Protein AF-A0A0J8YUN5-F1 (afdb_monomer)

Mean predicted aligned error: 9.25 Å

Solvent-accessible surface area (backbone atoms only — not comparable to full-atom values): 6156 Å² total; per-residue (Å²): 110,68,69,58,52,53,50,52,50,51,54,61,55,50,46,56,57,53,52,54,53,60,55,47,52,79,76,41,57,90,90,42,34,70,59,51,52,52,52,51,51,48,45,47,57,62,49,46,49,48,53,48,54,52,49,49,48,46,26,57,75,48,51,71,61,92,84,37,63,24,70,64,28,45,52,52,51,50,53,50,49,51,53,50,49,53,52,53,51,56,60,56,47,54,63,51,62,65,47,50,65,61,53,52,55,58,63,74,76,107

Secondary structure (DSSP, 8-state):
-HHHHHHHHHHHHHHHHHHHHHHHHTTS-TTTHHHHHHHHHHHIIIIIHHHHHHHHHHHHTT--STT--THHHHHHHHHHHHHHHHHHHHHHHHHHHHHHHHHHHHHHT-

Sequence (110 aa):
MYLASLFFLGFMVFGPQLLIGVAAVGFVSKKAISAADGIKETFVYLVGDSFVKLGLGMMADGHSIFGMTGWAGTFAALDAAAIGCIAIMAVVAVPEEKKIPSIVKRAISR

Structure (mmCIF, N/CA/C/O backbone):
data_AF-A0A0J8YUN5-F1
#
_entry.id   AF-A0A0J8YUN5-F1
#
loop_
_atom_site.group_PDB
_atom_site.id
_atom_site.type_symbol
_atom_site.label_atom_id
_atom_site.label_alt_id
_atom_site.label_comp_id
_atom_site.label_asym_id
_atom_site.label_entity_id
_atom_site.label_seq_id
_atom_site.pdbx_PDB_ins_code
_atom_site.Cartn_x
_atom_site.Cartn_y
_atom_site.Cartn_z
_atom_site.occupancy
_atom_site.B_iso_or_equiv
_atom_site.auth_seq_id
_atom_site.auth_comp_id
_atom_site.auth_asym_id
_atom_site.auth_atom_id
_atom_site.pdbx_PDB_model_num
ATOM 1 N N . MET A 1 1 ? 5.507 18.479 -20.012 1.00 69.44 1 MET A N 1
ATOM 2 C CA . MET A 1 1 ? 4.798 17.180 -19.934 1.00 69.44 1 MET A CA 1
ATOM 3 C C . MET A 1 1 ? 5.269 16.325 -18.761 1.00 69.44 1 MET A C 1
ATOM 5 O O . MET A 1 1 ? 4.434 16.035 -17.920 1.00 69.44 1 MET A O 1
ATOM 9 N N . TYR A 1 2 ? 6.561 15.999 -18.617 1.00 76.81 2 TYR A N 1
ATOM 10 C CA . TYR A 1 2 ? 7.039 15.134 -17.518 1.00 76.81 2 TYR A CA 1
ATOM 11 C C . TYR A 1 2 ? 6.722 15.656 -16.100 1.00 76.81 2 TYR A C 1
ATOM 13 O O . TYR A 1 2 ? 6.327 14.877 -15.243 1.00 76.81 2 TYR A O 1
ATOM 21 N N . LEU A 1 3 ? 6.809 16.973 -15.864 1.00 83.56 3 LEU A N 1
ATOM 22 C CA . LEU A 1 3 ? 6.449 17.598 -14.580 1.00 83.56 3 LEU A CA 1
ATOM 23 C C . LEU A 1 3 ? 4.989 17.345 -14.185 1.00 83.56 3 LEU A C 1
ATOM 25 O O . LEU A 1 3 ? 4.709 17.072 -13.024 1.00 83.56 3 LEU A O 1
ATOM 29 N N . ALA A 1 4 ? 4.071 17.398 -15.154 1.00 87.69 4 ALA A N 1
ATOM 30 C CA . ALA A 1 4 ? 2.662 17.115 -14.907 1.00 87.69 4 ALA A CA 1
ATOM 31 C C . ALA A 1 4 ? 2.462 15.630 -14.572 1.00 87.69 4 ALA A C 1
ATOM 33 O O . ALA A 1 4 ? 1.788 15.316 -13.599 1.00 87.69 4 ALA A O 1
ATOM 34 N N . SER A 1 5 ? 3.101 14.716 -15.312 1.00 85.19 5 SER A N 1
ATOM 35 C CA . SER A 1 5 ? 3.043 13.280 -15.009 1.00 85.19 5 SER A CA 1
ATOM 36 C C . SER A 1 5 ? 3.610 12.951 -13.628 1.00 85.19 5 SER A C 1
ATOM 38 O O . SER A 1 5 ? 2.979 12.203 -12.893 1.00 85.19 5 SER A O 1
ATOM 40 N N . LEU A 1 6 ? 4.746 13.539 -13.236 1.00 85.19 6 LEU A N 1
ATOM 41 C CA . LEU A 1 6 ? 5.324 13.349 -11.899 1.00 85.19 6 LEU A CA 1
ATOM 42 C C . LEU A 1 6 ? 4.421 13.913 -10.797 1.00 85.19 6 LEU A C 1
ATOM 44 O O . LEU A 1 6 ? 4.274 13.291 -9.748 1.00 85.19 6 LEU A O 1
ATOM 48 N N . PHE A 1 7 ? 3.780 15.057 -11.051 1.00 88.56 7 PHE A N 1
ATOM 49 C CA . PHE A 1 7 ? 2.811 15.646 -10.132 1.00 88.56 7 PHE A CA 1
ATOM 50 C C . PHE A 1 7 ? 1.605 14.724 -9.913 1.00 88.56 7 PHE A C 1
ATOM 52 O O . PHE A 1 7 ? 1.270 14.411 -8.771 1.00 88.56 7 PHE A O 1
ATOM 59 N N . PHE A 1 8 ? 0.984 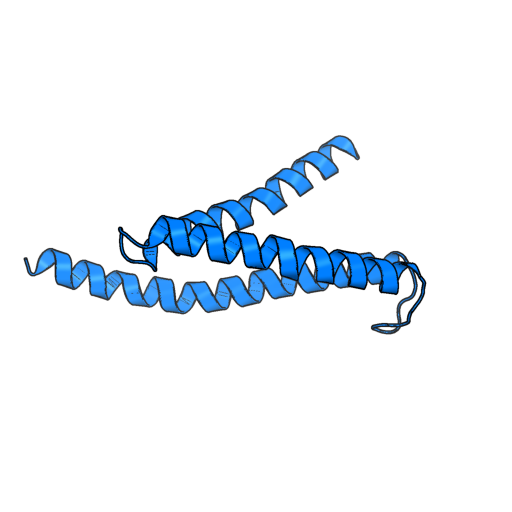14.240 -10.994 1.00 87.94 8 PHE A N 1
ATOM 60 C CA . PHE A 1 8 ? -0.157 13.327 -10.903 1.00 87.94 8 PHE A CA 1
ATOM 61 C C . PHE A 1 8 ? 0.225 11.979 -10.295 1.00 87.94 8 PHE A C 1
ATOM 63 O O . PHE A 1 8 ? -0.545 11.445 -9.504 1.00 87.94 8 PHE A O 1
ATOM 70 N N . LEU A 1 9 ? 1.410 11.451 -10.610 1.00 85.62 9 LEU A N 1
ATOM 71 C CA . LEU A 1 9 ? 1.890 10.198 -10.032 1.00 85.62 9 LEU A CA 1
ATOM 72 C C . LEU A 1 9 ? 2.086 10.333 -8.517 1.00 85.62 9 LEU A C 1
ATOM 74 O O . LEU A 1 9 ? 1.598 9.497 -7.766 1.00 85.62 9 LEU A O 1
ATOM 78 N N . GLY A 1 10 ? 2.717 11.419 -8.058 1.00 84.38 10 GLY A N 1
ATOM 79 C CA . GLY A 1 10 ? 2.850 11.708 -6.631 1.00 84.38 10 GLY A CA 1
ATOM 80 C C . GLY A 1 10 ? 1.486 11.829 -5.955 1.00 84.38 10 GLY A C 1
ATOM 81 O O . GLY A 1 10 ? 1.207 11.122 -4.990 1.00 84.38 10 GLY A O 1
ATOM 82 N N . PHE A 1 11 ? 0.598 12.659 -6.504 1.00 85.94 11 PHE A N 1
ATOM 83 C CA . PHE A 1 11 ? -0.748 12.844 -5.963 1.00 85.94 11 PHE A CA 1
ATOM 84 C C . PHE A 1 11 ? -1.536 11.525 -5.874 1.00 85.94 11 PHE A C 1
ATOM 86 O O . PHE A 1 11 ? -2.156 11.235 -4.850 1.00 85.94 11 PHE A O 1
ATOM 93 N N . MET A 1 12 ? -1.475 10.701 -6.922 1.00 84.81 12 MET A N 1
ATOM 94 C CA . MET A 1 12 ? -2.223 9.449 -7.013 1.00 84.81 12 MET A CA 1
ATOM 95 C C . MET A 1 12 ? -1.627 8.319 -6.170 1.00 84.81 12 MET A C 1
ATOM 97 O O . MET A 1 12 ? -2.362 7.410 -5.813 1.00 84.81 12 MET A O 1
ATOM 101 N N . VAL A 1 13 ? -0.342 8.368 -5.814 1.00 84.12 13 VAL A N 1
ATOM 102 C CA . VAL A 1 13 ? 0.269 7.412 -4.873 1.00 84.12 13 VAL A CA 1
ATOM 103 C C . VAL A 1 13 ? -0.004 7.821 -3.422 1.00 84.12 13 VAL A C 1
ATOM 105 O O . VAL A 1 13 ? -0.358 6.975 -2.600 1.00 84.12 13 VAL A O 1
ATOM 108 N N . PHE A 1 14 ? 0.067 9.118 -3.107 1.00 82.94 14 PHE A N 1
ATOM 109 C CA . PHE A 1 14 ? -0.231 9.613 -1.759 1.00 82.94 14 PHE A CA 1
ATOM 110 C C . PHE A 1 14 ? -1.710 9.466 -1.382 1.00 82.94 14 PHE A C 1
ATOM 112 O O . PHE A 1 14 ? -2.017 9.218 -0.217 1.00 82.94 14 PHE A O 1
ATOM 119 N N . GLY A 1 15 ? -2.630 9.579 -2.346 1.00 84.62 15 GLY A N 1
ATOM 120 C CA . GLY A 1 15 ? -4.070 9.436 -2.107 1.00 84.62 15 GLY A CA 1
ATOM 121 C C . GLY A 1 15 ? -4.444 8.111 -1.422 1.00 84.62 15 GLY A C 1
ATOM 122 O O . GLY A 1 15 ? -4.939 8.140 -0.295 1.00 84.62 15 GLY A O 1
ATOM 123 N N . PRO A 1 16 ? -4.187 6.945 -2.043 1.00 83.00 16 PRO A N 1
ATOM 124 C CA . PRO A 1 16 ? -4.452 5.637 -1.454 1.00 83.00 16 PRO A CA 1
ATOM 125 C C . PRO A 1 16 ? -3.758 5.431 -0.108 1.00 83.00 16 PRO A C 1
ATOM 127 O O . PRO A 1 16 ? -4.389 4.922 0.813 1.00 83.00 16 PRO A O 1
ATOM 130 N N . GLN A 1 17 ? -2.502 5.868 0.044 1.00 82.94 17 GLN A N 1
ATOM 131 C CA . GLN A 1 17 ? -1.773 5.721 1.307 1.00 82.94 17 GLN A CA 1
ATOM 132 C C . GLN A 1 17 ? -2.481 6.455 2.459 1.00 82.94 17 GLN A C 1
ATOM 134 O O . GLN A 1 17 ? -2.724 5.869 3.514 1.00 82.94 17 GLN A O 1
ATOM 139 N N . LEU A 1 18 ? -2.913 7.701 2.234 1.00 84.31 18 LEU A N 1
ATOM 140 C CA . LEU A 1 18 ? -3.673 8.470 3.224 1.00 84.31 18 LEU A CA 1
ATOM 141 C C . LEU A 1 18 ? -5.055 7.862 3.499 1.00 84.31 18 LEU A C 1
ATOM 143 O O . LEU A 1 18 ? -5.468 7.761 4.655 1.00 84.31 18 LEU A O 1
ATOM 147 N N . LEU A 1 19 ? -5.764 7.433 2.451 1.00 84.75 19 LEU A N 1
ATOM 148 C CA . LEU A 1 19 ? -7.096 6.836 2.580 1.00 84.75 19 LEU A CA 1
ATOM 149 C C . LEU A 1 19 ? -7.061 5.526 3.380 1.00 84.75 19 LEU A C 1
ATOM 151 O O . LEU A 1 19 ? -7.940 5.299 4.208 1.00 84.75 19 LEU A O 1
ATOM 155 N N . ILE A 1 20 ? -6.022 4.704 3.209 1.00 83.00 20 ILE A N 1
ATOM 156 C CA . ILE A 1 20 ? -5.814 3.474 3.988 1.00 83.00 20 ILE A CA 1
ATOM 157 C C . ILE A 1 20 ? -5.517 3.791 5.464 1.00 83.00 20 ILE A C 1
ATOM 159 O O . ILE A 1 20 ? -5.962 3.066 6.359 1.00 83.00 20 ILE A O 1
ATOM 163 N N . GLY A 1 21 ? -4.778 4.869 5.745 1.00 77.50 21 GLY A N 1
ATOM 164 C CA . GLY A 1 21 ? -4.584 5.412 7.096 1.00 77.50 21 GLY A CA 1
ATOM 165 C C . GLY A 1 21 ? -5.914 5.732 7.775 1.00 77.50 21 GLY A C 1
ATOM 166 O O . GLY A 1 21 ? -6.259 5.144 8.800 1.00 77.50 21 GLY A O 1
ATOM 167 N N . VAL A 1 22 ? -6.712 6.592 7.137 1.00 82.38 22 VAL A N 1
ATOM 168 C CA . VAL A 1 22 ? -8.012 7.042 7.660 1.00 82.38 22 VAL A CA 1
ATOM 169 C C . VAL A 1 22 ? -9.008 5.887 7.805 1.00 82.38 22 VAL A C 1
ATOM 171 O O . VAL A 1 22 ? -9.683 5.799 8.831 1.00 82.38 22 VAL A O 1
ATOM 174 N N . ALA A 1 23 ? -9.072 4.967 6.838 1.00 80.31 23 ALA A N 1
ATOM 175 C CA . ALA A 1 23 ? -9.945 3.795 6.917 1.00 80.31 23 ALA A CA 1
ATOM 176 C C . ALA A 1 23 ? -9.569 2.882 8.098 1.00 80.31 23 ALA A C 1
ATOM 178 O O . ALA A 1 23 ? -10.440 2.427 8.842 1.00 80.31 23 ALA A O 1
ATOM 179 N N . ALA A 1 24 ? -8.270 2.670 8.348 1.00 76.00 24 ALA A N 1
ATOM 180 C CA . ALA A 1 24 ? -7.800 1.829 9.450 1.00 76.00 24 ALA A CA 1
ATOM 181 C C . ALA A 1 24 ? -8.198 2.354 10.837 1.00 76.00 24 ALA A C 1
A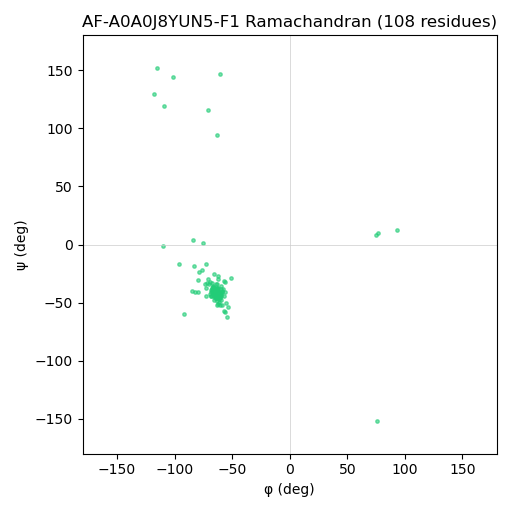TOM 183 O O . ALA A 1 24 ? -8.439 1.549 11.738 1.00 76.00 24 ALA A O 1
ATOM 184 N N . VAL A 1 25 ? -8.344 3.673 11.012 1.00 75.94 25 VAL A N 1
ATOM 185 C CA . VAL A 1 25 ? -8.829 4.279 12.266 1.00 75.94 25 VAL A CA 1
ATOM 186 C C . VAL A 1 25 ? -10.202 3.723 12.668 1.00 75.94 25 VAL A C 1
ATOM 188 O O . VAL A 1 25 ? -10.478 3.563 13.857 1.00 75.94 25 VAL A O 1
ATOM 191 N N . GLY A 1 26 ? -11.045 3.362 11.694 1.00 73.38 26 GLY A N 1
ATOM 192 C CA . GLY A 1 26 ? -12.348 2.734 11.926 1.00 73.38 26 GLY A CA 1
ATOM 193 C C . GLY A 1 26 ? -12.285 1.272 12.395 1.00 73.38 26 GLY A C 1
ATOM 194 O O . GLY A 1 26 ? -13.269 0.756 12.932 1.00 73.38 26 GLY A O 1
ATOM 195 N N . PHE A 1 27 ? -11.142 0.595 12.237 1.00 68.12 27 PHE A N 1
ATOM 196 C CA . PHE A 1 27 ? -10.971 -0.826 12.564 1.00 68.12 27 PHE A CA 1
ATOM 197 C C . PHE A 1 27 ? -10.374 -1.088 13.954 1.00 68.12 27 PHE A C 1
ATOM 199 O O . PHE A 1 27 ? -10.510 -2.202 14.466 1.00 68.12 27 PHE A O 1
ATOM 206 N N . VAL A 1 28 ? -9.756 -0.088 14.588 1.00 75.12 28 VAL A N 1
ATOM 207 C CA . VAL A 1 28 ? -9.035 -0.233 15.865 1.00 75.12 28 VAL A CA 1
ATOM 208 C C . VAL A 1 28 ? -9.677 0.553 17.009 1.00 75.12 28 VAL A C 1
ATOM 210 O O . VAL A 1 28 ? -10.325 1.577 16.822 1.00 75.12 28 VAL A O 1
ATOM 213 N N . SER A 1 29 ? -9.494 0.069 18.242 1.00 73.62 29 SER A N 1
ATOM 214 C CA . SER A 1 29 ? -9.948 0.770 19.452 1.00 73.62 29 SER A CA 1
ATOM 215 C C . SER A 1 29 ? -9.275 2.138 19.583 1.00 73.62 29 SER A C 1
ATOM 217 O O . SER A 1 29 ? -8.092 2.261 19.275 1.00 73.62 29 SER A O 1
ATOM 219 N N . LYS A 1 30 ? -9.975 3.144 20.137 1.00 75.38 30 LYS A N 1
ATOM 220 C CA . LYS A 1 30 ? -9.474 4.530 20.267 1.00 75.38 30 LYS A CA 1
ATOM 221 C C . LYS A 1 30 ? -8.087 4.652 20.913 1.00 75.38 30 LYS A C 1
ATOM 223 O O . LYS A 1 30 ? -7.354 5.583 20.612 1.00 75.38 30 LYS A O 1
ATOM 228 N N . LYS A 1 31 ? -7.727 3.712 21.794 1.00 74.62 31 LYS A N 1
ATOM 229 C CA . LYS A 1 31 ? -6.420 3.672 22.473 1.00 74.62 31 LYS A CA 1
ATOM 230 C C . LYS A 1 31 ? -5.299 3.029 21.644 1.00 74.62 31 LYS A C 1
ATOM 232 O O . LYS A 1 31 ? -4.137 3.226 21.964 1.00 74.62 31 LYS A O 1
ATOM 237 N N . ALA A 1 32 ? -5.640 2.256 20.615 1.00 80.31 32 ALA A N 1
ATOM 238 C CA . ALA A 1 32 ? -4.710 1.480 19.795 1.00 80.31 32 ALA A CA 1
ATOM 239 C C . ALA A 1 32 ? -4.553 2.029 18.366 1.00 80.31 32 ALA A C 1
ATOM 241 O O . ALA A 1 32 ? -3.767 1.477 17.603 1.00 80.31 32 ALA A O 1
ATOM 242 N N . ILE A 1 33 ? -5.271 3.104 18.007 1.00 79.25 33 ILE A N 1
ATOM 243 C CA . ILE A 1 33 ? -5.203 3.726 16.674 1.00 79.25 33 ILE A CA 1
ATOM 244 C C . ILE A 1 33 ? -3.759 4.105 16.324 1.00 79.25 33 ILE A C 1
ATOM 246 O O . ILE A 1 33 ? -3.266 3.701 15.278 1.00 79.25 33 ILE A O 1
ATOM 250 N N . SER A 1 34 ? -3.058 4.815 17.214 1.00 78.88 34 SER A N 1
ATOM 251 C CA . SER A 1 34 ? -1.688 5.279 16.954 1.00 78.88 34 SER A CA 1
ATOM 252 C C . SER A 1 34 ? -0.682 4.133 16.829 1.00 78.88 34 SER A C 1
ATOM 254 O O . SER A 1 34 ? 0.216 4.188 15.994 1.00 78.88 34 SER A O 1
ATOM 256 N N . ALA A 1 35 ? -0.844 3.074 17.627 1.00 84.56 35 ALA A N 1
ATOM 257 C CA . ALA A 1 35 ? 0.008 1.893 17.552 1.00 84.56 35 ALA A CA 1
ATOM 258 C C . ALA A 1 35 ? -0.232 1.107 16.255 1.00 84.56 35 ALA A C 1
ATOM 260 O O . ALA A 1 35 ? 0.720 0.675 15.612 1.00 84.56 35 ALA A O 1
ATOM 261 N N . ALA A 1 36 ? -1.492 0.943 15.847 1.00 82.00 36 ALA A N 1
ATOM 262 C CA . ALA A 1 36 ? -1.839 0.222 14.629 1.00 82.00 36 ALA A CA 1
ATOM 263 C C . ALA A 1 36 ? -1.396 0.960 13.361 1.00 82.00 36 ALA A C 1
ATOM 265 O O . ALA A 1 36 ? -0.892 0.317 12.441 1.00 82.00 36 ALA A O 1
AT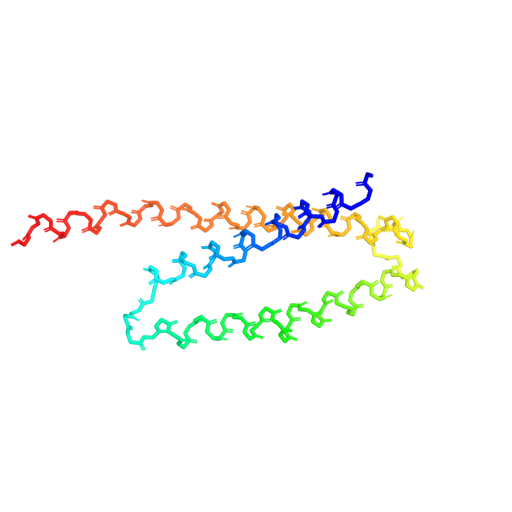OM 266 N N . ASP A 1 37 ? -1.528 2.287 13.324 1.00 81.94 37 ASP A N 1
ATOM 267 C CA . ASP A 1 37 ? -1.057 3.076 12.184 1.00 81.94 37 ASP A CA 1
ATOM 268 C C . ASP A 1 37 ? 0.477 3.063 12.103 1.00 81.94 37 ASP A C 1
ATOM 270 O O . ASP A 1 37 ? 1.037 2.813 11.039 1.00 81.94 37 ASP A O 1
ATOM 274 N N . GLY A 1 38 ? 1.166 3.172 13.246 1.00 82.38 38 GLY A N 1
ATOM 275 C CA . GLY A 1 38 ? 2.624 3.038 13.306 1.00 82.38 38 GLY A CA 1
ATOM 276 C C . GLY A 1 38 ? 3.128 1.668 12.836 1.00 82.38 38 GLY A C 1
ATOM 277 O O . GLY A 1 38 ? 4.089 1.597 12.072 1.00 82.38 38 GLY A O 1
ATOM 278 N N . ILE A 1 39 ? 2.474 0.572 13.240 1.00 87.25 39 ILE A N 1
ATOM 279 C CA . ILE A 1 39 ? 2.852 -0.789 12.820 1.00 87.25 39 ILE A CA 1
ATOM 280 C C . ILE A 1 39 ? 2.611 -0.990 11.320 1.00 87.25 39 ILE A C 1
ATOM 282 O O . ILE A 1 39 ? 3.469 -1.558 10.642 1.00 87.25 39 ILE A O 1
ATOM 286 N N . LYS A 1 40 ? 1.477 -0.512 10.791 1.00 83.31 40 LYS A N 1
ATOM 287 C CA . LYS A 1 40 ? 1.160 -0.607 9.361 1.00 83.31 40 LYS A CA 1
ATOM 288 C C . LYS A 1 40 ? 2.204 0.124 8.517 1.00 83.31 40 LYS A C 1
ATOM 290 O O . LYS A 1 40 ? 2.779 -0.485 7.618 1.00 83.31 40 LYS A O 1
ATOM 295 N N . GLU A 1 41 ? 2.487 1.386 8.837 1.00 80.56 41 GLU A N 1
ATOM 296 C CA . GLU A 1 41 ? 3.479 2.181 8.104 1.00 80.56 41 GLU A CA 1
ATOM 297 C C . GLU A 1 41 ? 4.884 1.580 8.239 1.00 80.56 41 GLU A C 1
ATOM 299 O O . GLU A 1 41 ? 5.624 1.516 7.262 1.00 80.56 41 GLU A O 1
ATOM 304 N N . THR A 1 42 ? 5.236 1.039 9.411 1.00 86.31 42 THR A N 1
ATOM 305 C CA . THR A 1 42 ? 6.520 0.347 9.611 1.00 86.31 42 THR A CA 1
ATOM 306 C C . THR A 1 42 ? 6.636 -0.893 8.727 1.00 86.31 42 THR A C 1
ATOM 308 O O . THR A 1 42 ? 7.696 -1.143 8.162 1.00 86.31 42 THR A O 1
ATOM 311 N N . PHE A 1 43 ? 5.562 -1.668 8.562 1.00 84.06 43 PHE A N 1
ATOM 312 C CA . PHE A 1 43 ? 5.574 -2.830 7.676 1.00 84.06 43 PHE A CA 1
ATOM 313 C C . PHE A 1 43 ? 5.675 -2.410 6.205 1.00 84.06 43 PHE A C 1
ATOM 315 O O . PHE A 1 43 ? 6.495 -2.945 5.464 1.00 84.06 43 PHE A O 1
ATOM 322 N N . VAL A 1 44 ? 4.914 -1.400 5.781 1.00 85.69 44 VAL A N 1
ATOM 323 C CA . VAL A 1 44 ? 5.001 -0.857 4.415 1.00 85.69 44 VAL A CA 1
ATOM 324 C C . VAL A 1 44 ? 6.407 -0.329 4.119 1.00 85.69 44 VAL A C 1
ATOM 326 O O . VAL A 1 44 ? 6.968 -0.636 3.069 1.00 85.69 44 VAL A O 1
ATOM 329 N N . TYR A 1 45 ? 7.007 0.401 5.056 1.00 82.62 45 TYR A N 1
ATOM 330 C CA . TYR A 1 45 ? 8.302 1.041 4.860 1.00 82.62 45 TYR A CA 1
ATOM 331 C C . TYR A 1 45 ? 9.493 0.090 5.024 1.00 82.62 45 TYR A C 1
ATOM 333 O O . TYR A 1 45 ? 10.444 0.162 4.261 1.00 82.62 45 TYR A O 1
ATOM 341 N N . LEU A 1 46 ? 9.488 -0.823 5.998 1.00 86.56 46 LEU A N 1
ATOM 342 C CA . LEU A 1 46 ? 10.631 -1.724 6.199 1.00 86.56 46 LEU A CA 1
ATOM 343 C C . LEU A 1 46 ? 10.565 -2.953 5.303 1.00 86.56 46 LEU A C 1
ATOM 345 O O . LEU A 1 46 ? 11.591 -3.398 4.794 1.00 86.56 46 LEU A O 1
ATOM 349 N N . VAL A 1 47 ? 9.376 -3.520 5.128 1.00 87.12 47 VAL A N 1
ATOM 350 C CA . VAL A 1 47 ? 9.185 -4.755 4.370 1.00 87.12 47 VAL A CA 1
ATOM 351 C C . VAL A 1 47 ? 8.884 -4.378 2.925 1.00 87.12 47 VAL A C 1
ATOM 353 O O . VAL A 1 47 ? 9.671 -4.693 2.037 1.00 87.12 47 VAL A O 1
ATOM 356 N N . GLY A 1 48 ? 7.808 -3.628 2.688 1.00 83.50 48 GLY A N 1
ATOM 357 C CA . GLY A 1 48 ? 7.357 -3.265 1.341 1.00 83.50 48 GLY A CA 1
ATOM 358 C C . GLY A 1 48 ? 8.411 -2.531 0.506 1.00 83.50 48 GLY A C 1
ATOM 359 O O . GLY A 1 48 ? 8.781 -3.018 -0.560 1.00 83.50 48 GLY A O 1
ATOM 360 N N . ASP A 1 49 ? 8.931 -1.402 0.989 1.00 85.50 49 ASP A N 1
ATOM 361 C CA . ASP A 1 49 ? 9.918 -0.600 0.246 1.00 85.50 49 ASP A CA 1
ATOM 362 C C . ASP A 1 49 ? 11.226 -1.371 0.001 1.00 85.50 49 ASP A C 1
ATOM 364 O O . ASP A 1 49 ? 11.777 -1.326 -1.099 1.00 85.50 49 ASP A O 1
ATOM 368 N N . SER A 1 50 ? 11.683 -2.171 0.968 1.00 86.19 50 SER A N 1
ATOM 369 C CA . SER A 1 50 ? 12.864 -3.026 0.791 1.00 86.19 50 SER A CA 1
ATOM 370 C C . SER A 1 50 ? 12.646 -4.102 -0.277 1.00 86.19 50 SER A C 1
AT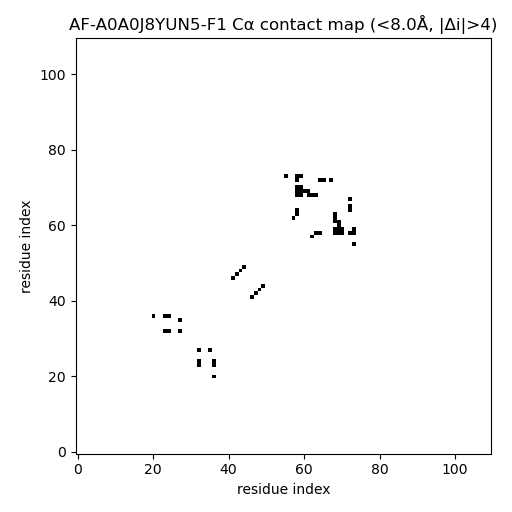OM 372 O O . SER A 1 50 ? 13.498 -4.278 -1.148 1.00 86.19 50 SER A O 1
ATOM 374 N N . PHE A 1 51 ? 11.506 -4.805 -0.258 1.00 82.62 51 PHE A N 1
ATOM 375 C CA . PHE A 1 51 ? 11.190 -5.824 -1.267 1.00 82.62 51 PHE A CA 1
ATOM 376 C C . PHE A 1 51 ? 10.983 -5.214 -2.653 1.00 82.62 51 PHE A C 1
ATOM 378 O O . PHE A 1 51 ? 11.410 -5.807 -3.640 1.00 82.62 51 PHE A O 1
ATOM 385 N N . VAL A 1 52 ? 10.397 -4.018 -2.735 1.00 84.00 52 VAL A N 1
ATOM 386 C CA . VAL A 1 52 ? 10.252 -3.278 -3.993 1.00 84.00 52 VAL A CA 1
ATOM 387 C C . VAL A 1 52 ? 11.616 -2.855 -4.527 1.00 84.00 52 VAL A C 1
ATOM 389 O O . VAL A 1 52 ? 11.911 -3.119 -5.684 1.00 84.00 52 VAL A O 1
ATOM 392 N N . LYS A 1 53 ? 12.492 -2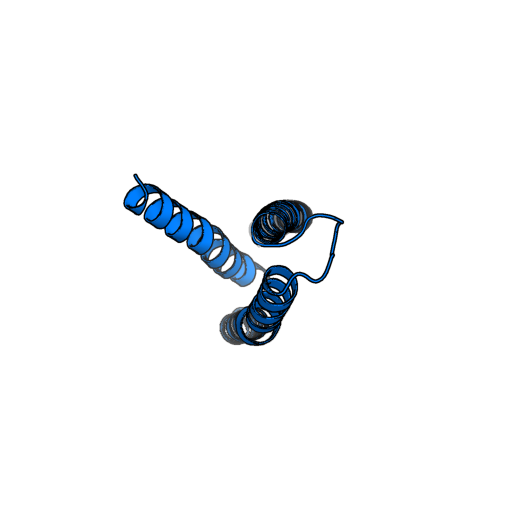.270 -3.708 1.00 81.38 53 LYS A N 1
ATOM 393 C CA . LYS A 1 53 ? 13.837 -1.861 -4.143 1.00 81.38 53 LYS A CA 1
ATOM 394 C C . LYS A 1 53 ? 14.677 -3.043 -4.615 1.00 81.38 53 LYS A C 1
ATOM 396 O O . LYS A 1 53 ? 15.298 -2.963 -5.672 1.00 81.38 53 LYS A O 1
ATOM 401 N N . LEU A 1 54 ? 14.664 -4.144 -3.864 1.00 81.75 54 LEU A N 1
ATOM 402 C CA . LEU A 1 54 ? 15.367 -5.370 -4.241 1.00 81.75 54 LEU A CA 1
ATOM 403 C C . LEU A 1 54 ? 14.755 -6.006 -5.495 1.00 81.75 54 LEU A C 1
ATOM 405 O O . LEU A 1 54 ? 15.490 -6.376 -6.403 1.00 81.75 54 LEU A O 1
ATOM 409 N N . GLY A 1 55 ? 13.426 -6.084 -5.583 1.00 75.38 55 GLY A N 1
ATOM 410 C CA . GLY A 1 55 ? 12.722 -6.646 -6.735 1.00 75.38 55 GLY A CA 1
ATOM 411 C C . GLY A 1 55 ? 12.924 -5.828 -8.011 1.00 75.38 55 GLY A C 1
ATOM 412 O O . GLY A 1 55 ? 13.240 -6.393 -9.054 1.00 75.38 55 GLY A O 1
ATOM 413 N N . LEU A 1 56 ? 12.823 -4.500 -7.926 1.00 75.81 56 LEU A N 1
ATOM 414 C CA . LEU A 1 56 ? 13.086 -3.595 -9.047 1.00 75.81 56 LEU A CA 1
ATOM 415 C C . LEU A 1 56 ? 14.564 -3.624 -9.455 1.00 75.81 56 LEU A C 1
ATOM 417 O O . LEU A 1 56 ? 14.845 -3.577 -10.648 1.00 75.81 56 LEU A O 1
ATOM 421 N N . GLY A 1 57 ? 15.493 -3.744 -8.499 1.00 74.50 57 GLY A N 1
ATOM 422 C CA . GLY A 1 57 ? 16.921 -3.928 -8.776 1.00 74.50 57 GLY A CA 1
ATOM 423 C C . GLY A 1 57 ? 17.192 -5.223 -9.542 1.00 74.50 57 GLY A C 1
ATOM 424 O O . GLY A 1 57 ?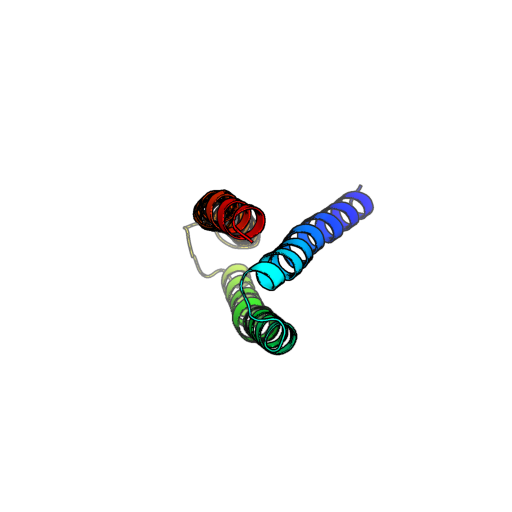 17.794 -5.193 -10.608 1.00 74.50 57 GLY A O 1
ATOM 425 N N . MET A 1 58 ? 16.636 -6.345 -9.077 1.00 68.81 58 MET A N 1
ATOM 426 C CA . MET A 1 58 ? 16.764 -7.643 -9.754 1.00 68.81 58 MET A CA 1
ATOM 427 C C . MET A 1 58 ? 16.106 -7.662 -11.147 1.00 68.81 58 MET A C 1
ATOM 429 O O . MET A 1 58 ? 16.608 -8.325 -12.055 1.00 68.81 58 MET A O 1
ATOM 433 N N . MET A 1 59 ? 15.000 -6.933 -11.339 1.00 69.25 59 MET A N 1
ATOM 434 C CA . MET A 1 59 ? 14.350 -6.771 -12.648 1.00 69.25 59 MET A CA 1
ATOM 435 C C . MET A 1 59 ? 15.155 -5.861 -13.590 1.00 69.25 59 MET A C 1
ATOM 437 O O . MET A 1 59 ? 15.236 -6.136 -14.790 1.00 69.25 59 MET A O 1
ATOM 441 N N . ALA A 1 60 ? 15.783 -4.808 -13.059 1.00 64.94 60 ALA A N 1
ATOM 442 C CA . ALA A 1 60 ? 16.647 -3.906 -13.819 1.00 64.94 60 ALA A CA 1
ATOM 443 C C . ALA A 1 60 ? 17.965 -4.577 -14.244 1.00 64.94 60 ALA A C 1
ATOM 445 O O . ALA A 1 60 ? 18.424 -4.338 -15.361 1.00 64.94 60 ALA A O 1
ATOM 446 N N . ASP A 1 61 ? 18.509 -5.473 -13.414 1.00 62.44 61 ASP A N 1
ATOM 447 C CA . ASP A 1 61 ? 19.734 -6.242 -13.687 1.00 62.44 61 ASP A CA 1
ATOM 448 C C . ASP A 1 61 ? 19.532 -7.394 -14.699 1.00 62.44 61 ASP A C 1
ATOM 450 O O . ASP A 1 61 ? 20.476 -8.101 -15.049 1.00 62.44 61 ASP A O 1
ATOM 454 N N . GLY A 1 62 ? 18.316 -7.573 -15.233 1.00 56.56 62 GLY A N 1
ATOM 455 C CA . GLY A 1 62 ? 18.048 -8.478 -16.356 1.00 56.56 62 GLY A CA 1
ATOM 456 C C . GLY A 1 62 ? 17.618 -9.896 -15.973 1.00 56.56 62 GLY A C 1
ATOM 457 O O . GLY A 1 62 ? 17.552 -10.764 -16.847 1.00 56.56 62 GLY A O 1
ATOM 458 N N . HIS A 1 63 ? 17.273 -10.155 -14.707 1.00 53.59 63 HIS A N 1
ATOM 459 C CA . HIS A 1 63 ? 16.716 -11.449 -14.319 1.00 53.59 63 HIS A CA 1
ATOM 460 C C . HIS A 1 63 ? 15.289 -11.592 -14.880 1.00 53.59 63 HIS A C 1
ATOM 462 O O . HIS A 1 63 ? 14.382 -10.846 -14.518 1.00 53.59 63 HIS A O 1
ATOM 468 N N . SER A 1 64 ? 15.088 -12.559 -15.784 1.00 47.50 64 SER A N 1
ATOM 469 C CA . SER A 1 64 ? 13.788 -12.863 -16.400 1.00 47.50 64 SER A CA 1
ATOM 470 C C . SER A 1 64 ? 12.778 -13.321 -15.342 1.00 47.50 64 SER A C 1
ATOM 472 O O . SER A 1 64 ? 12.681 -14.507 -15.027 1.00 47.50 64 SER A O 1
ATOM 474 N N . ILE A 1 65 ? 11.988 -12.390 -14.825 1.00 50.94 65 ILE A N 1
ATOM 475 C CA . ILE A 1 65 ? 10.750 -12.666 -14.103 1.00 50.94 65 ILE A CA 1
ATOM 476 C C . ILE A 1 65 ? 9.638 -12.206 -15.054 1.00 50.94 65 ILE A C 1
ATOM 478 O O . ILE A 1 65 ? 9.628 -11.052 -15.463 1.00 50.94 65 ILE A O 1
ATOM 482 N N . PHE A 1 66 ? 8.751 -13.121 -15.463 1.00 51.50 66 PHE A N 1
ATOM 483 C CA . PHE A 1 66 ? 7.685 -12.925 -16.470 1.00 51.50 66 PHE A CA 1
ATOM 484 C C . PHE A 1 66 ? 8.072 -12.877 -17.967 1.00 51.50 66 PHE A C 1
ATOM 486 O O . PHE A 1 66 ? 7.206 -12.640 -18.805 1.00 51.50 66 PHE A O 1
ATOM 493 N N . GLY A 1 67 ? 9.319 -13.181 -18.352 1.00 54.69 67 GLY A N 1
ATOM 494 C CA . GLY A 1 67 ? 9.701 -13.313 -19.772 1.00 54.69 67 GLY A CA 1
ATOM 495 C C . GLY A 1 67 ? 9.876 -11.988 -20.532 1.00 54.69 67 GLY 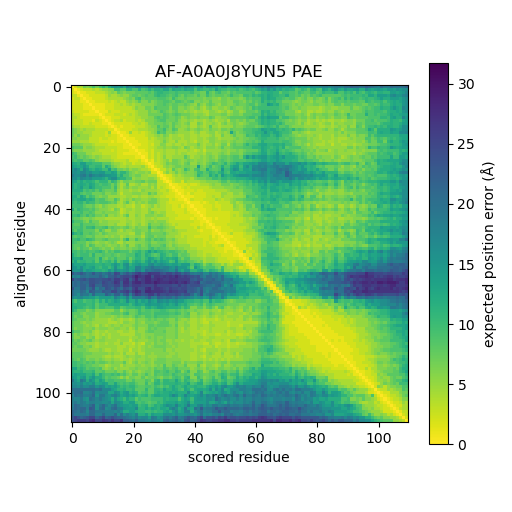A C 1
ATOM 496 O O . GLY A 1 67 ? 10.052 -12.001 -21.748 1.00 54.69 67 GLY A O 1
ATOM 497 N N . MET A 1 68 ? 9.872 -10.853 -19.827 1.00 54.44 68 MET A N 1
ATOM 498 C CA . MET A 1 68 ? 10.224 -9.529 -20.350 1.00 54.44 68 MET A CA 1
ATOM 499 C C . MET A 1 68 ? 11.442 -8.996 -19.589 1.00 54.44 68 MET A C 1
ATOM 501 O O . MET A 1 68 ? 11.468 -9.021 -18.362 1.00 54.44 68 MET A O 1
ATOM 505 N N . THR A 1 69 ? 12.465 -8.539 -20.307 1.00 56.88 69 THR A N 1
ATOM 506 C CA . THR A 1 69 ? 13.754 -8.122 -19.731 1.00 56.88 69 THR A CA 1
ATOM 507 C C . THR A 1 69 ? 13.878 -6.601 -19.628 1.00 56.88 69 THR A C 1
ATOM 509 O O . THR A 1 69 ? 13.455 -5.879 -20.534 1.00 56.88 69 THR A O 1
ATOM 512 N N . GLY A 1 70 ? 14.533 -6.11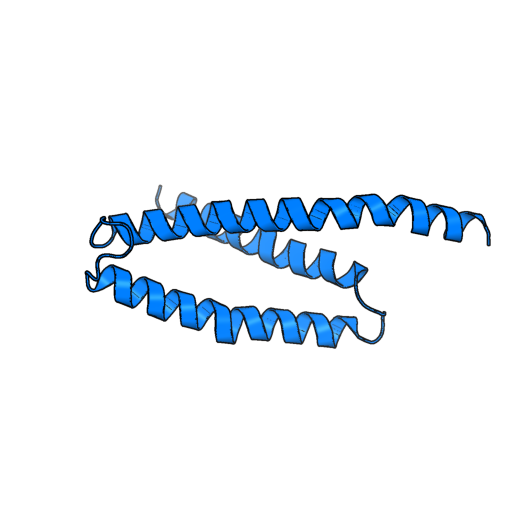5 -18.570 1.00 65.12 70 GLY A N 1
ATOM 513 C CA . GLY A 1 70 ? 14.899 -4.707 -18.397 1.00 65.12 70 GLY A CA 1
ATOM 514 C C . GLY A 1 70 ? 13.728 -3.802 -17.998 1.00 65.12 70 GLY A C 1
ATOM 515 O O . GLY A 1 70 ? 12.754 -4.243 -17.393 1.00 65.12 70 GLY A O 1
ATOM 516 N N . TRP A 1 71 ? 13.810 -2.521 -18.365 1.00 68.81 71 TRP A N 1
ATOM 517 C CA . TRP A 1 71 ? 12.870 -1.473 -17.941 1.00 68.81 71 TRP A CA 1
ATOM 518 C C . TRP A 1 71 ? 11.401 -1.744 -18.294 1.00 68.81 71 TRP A C 1
ATOM 520 O O . TRP A 1 71 ? 10.514 -1.354 -17.540 1.00 68.81 71 TRP A O 1
ATOM 530 N N . ALA A 1 72 ? 11.124 -2.442 -19.399 1.00 70.44 72 ALA A N 1
ATOM 531 C CA . ALA A 1 72 ? 9.758 -2.818 -19.769 1.00 70.44 72 ALA A CA 1
ATOM 532 C C . ALA A 1 72 ? 9.136 -3.817 -18.773 1.00 70.44 72 ALA A C 1
ATOM 534 O O . ALA A 1 72 ? 7.962 -3.688 -18.431 1.00 70.44 72 ALA A O 1
ATOM 535 N N . GLY A 1 73 ? 9.932 -4.764 -18.258 1.00 69.31 73 GLY A N 1
ATOM 536 C CA . GLY A 1 73 ? 9.501 -5.701 -17.216 1.00 69.31 73 GLY A CA 1
ATOM 537 C C . GLY A 1 73 ? 9.245 -4.998 -15.881 1.00 69.31 73 GLY A C 1
ATOM 538 O O . GLY A 1 73 ? 8.256 -5.285 -15.213 1.00 69.31 73 GLY A O 1
ATOM 539 N N . THR A 1 74 ? 10.069 -4.003 -15.544 1.00 72.94 74 THR A N 1
ATOM 540 C CA . THR A 1 74 ? 9.886 -3.143 -14.367 1.00 72.94 74 THR A CA 1
ATOM 541 C C . THR A 1 74 ? 8.550 -2.394 -14.409 1.00 72.94 74 THR A C 1
ATOM 543 O O . THR A 1 74 ? 7.809 -2.411 -13.429 1.00 72.94 74 THR A O 1
ATOM 546 N N . PHE A 1 75 ? 8.199 -1.772 -15.542 1.00 77.56 75 PHE A N 1
ATOM 547 C CA . PHE A 1 75 ? 6.909 -1.083 -15.684 1.00 77.56 75 PHE A CA 1
ATOM 548 C C . PHE A 1 75 ? 5.723 -2.054 -15.665 1.00 77.56 75 PHE A C 1
ATOM 550 O O . PHE A 1 75 ? 4.738 -1.778 -14.988 1.00 77.56 75 PHE A O 1
ATOM 557 N N . ALA A 1 76 ? 5.837 -3.223 -16.305 1.00 79.38 76 ALA A N 1
ATOM 558 C CA . ALA A 1 76 ? 4.799 -4.253 -16.242 1.00 79.38 76 ALA A CA 1
ATOM 559 C C . ALA A 1 76 ? 4.575 -4.773 -14.808 1.00 79.38 76 ALA A C 1
ATOM 561 O O . ALA A 1 76 ? 3.438 -5.010 -14.404 1.00 79.38 76 ALA A O 1
ATOM 562 N N . ALA A 1 77 ? 5.643 -4.911 -14.015 1.00 78.81 77 ALA A N 1
ATOM 563 C CA . ALA A 1 77 ? 5.549 -5.277 -12.606 1.00 78.81 77 ALA A CA 1
ATOM 564 C C . ALA A 1 77 ? 4.886 -4.175 -11.761 1.00 78.81 77 ALA A C 1
ATOM 566 O O . ALA A 1 77 ? 4.086 -4.491 -10.881 1.00 78.81 77 ALA A O 1
ATOM 567 N N . LEU A 1 78 ? 5.171 -2.897 -12.042 1.00 81.38 78 LEU A N 1
ATOM 568 C CA . LEU A 1 78 ? 4.508 -1.761 -11.390 1.00 81.38 78 LEU A CA 1
ATOM 569 C C . LEU A 1 78 ? 3.009 -1.710 -11.724 1.00 81.38 78 LEU A C 1
ATOM 571 O O . LEU A 1 78 ? 2.196 -1.553 -10.814 1.00 81.38 78 LEU A O 1
ATOM 575 N N . ASP A 1 79 ? 2.635 -1.913 -12.988 1.00 84.81 79 ASP A N 1
ATOM 576 C CA . ASP A 1 79 ? 1.230 -1.968 -13.410 1.00 84.81 79 ASP A CA 1
ATOM 577 C C . ASP A 1 79 ? 0.501 -3.162 -12.776 1.00 84.81 79 ASP A C 1
ATOM 579 O O . ASP A 1 79 ? -0.598 -3.013 -12.237 1.00 84.81 79 ASP A O 1
ATOM 583 N N . ALA A 1 80 ? 1.129 -4.342 -12.751 1.00 84.00 80 ALA A N 1
ATOM 584 C CA . ALA A 1 80 ? 0.582 -5.522 -12.084 1.00 84.00 80 ALA A CA 1
ATOM 585 C C . ALA A 1 80 ? 0.416 -5.307 -10.570 1.00 84.00 80 ALA A C 1
ATOM 587 O O . ALA A 1 80 ? -0.601 -5.704 -9.997 1.00 84.00 80 ALA A O 1
ATOM 588 N N . ALA A 1 81 ? 1.377 -4.641 -9.921 1.00 84.25 81 ALA A N 1
ATOM 589 C CA . ALA A 1 81 ? 1.293 -4.285 -8.509 1.00 84.25 81 ALA A CA 1
ATOM 590 C C . ALA A 1 81 ? 0.164 -3.278 -8.239 1.00 84.25 81 ALA A C 1
ATOM 592 O O . ALA A 1 81 ? -0.575 -3.440 -7.267 1.00 84.25 81 ALA A O 1
ATOM 593 N N . ALA A 1 82 ? -0.022 -2.279 -9.108 1.00 86.12 82 ALA A N 1
ATOM 594 C CA . ALA A 1 82 ? -1.115 -1.316 -9.000 1.00 86.12 82 ALA A CA 1
ATOM 595 C C . ALA A 1 82 ? -2.486 -1.998 -9.135 1.00 86.12 82 ALA A C 1
ATOM 597 O O . ALA A 1 82 ? -3.369 -1.788 -8.301 1.00 86.12 82 ALA A O 1
ATOM 598 N N . ILE A 1 83 ? -2.649 -2.877 -10.129 1.00 88.00 83 ILE A N 1
ATOM 599 C CA . ILE A 1 83 ? -3.882 -3.654 -10.330 1.00 88.00 83 ILE A CA 1
ATOM 600 C C . ILE A 1 83 ? -4.136 -4.587 -9.138 1.00 88.00 83 ILE A C 1
ATOM 602 O O . ILE A 1 83 ? -5.257 -4.649 -8.630 1.00 88.00 83 ILE A O 1
ATOM 606 N N . GLY A 1 84 ? -3.099 -5.274 -8.650 1.00 88.00 84 GLY A N 1
ATOM 607 C CA . GLY A 1 84 ? -3.184 -6.125 -7.463 1.00 88.00 84 GLY A CA 1
ATOM 608 C C . GLY A 1 84 ? -3.602 -5.346 -6.214 1.00 88.00 84 GLY A C 1
ATOM 609 O O . GLY A 1 84 ? -4.468 -5.799 -5.467 1.00 88.00 84 GLY A O 1
ATOM 610 N N . CYS A 1 85 ? -3.057 -4.142 -6.022 1.00 86.75 85 CYS A N 1
ATOM 611 C CA . CYS A 1 85 ? -3.428 -3.251 -4.925 1.00 86.75 85 CYS A CA 1
ATOM 612 C C . CYS A 1 85 ? -4.912 -2.860 -4.993 1.00 86.75 85 CYS A C 1
ATOM 614 O O . CYS A 1 85 ? -5.632 -2.992 -4.003 1.00 86.75 85 CYS A O 1
ATOM 616 N N . ILE A 1 86 ? -5.401 -2.465 -6.174 1.00 87.81 86 ILE A N 1
ATOM 617 C CA . ILE A 1 86 ? -6.816 -2.124 -6.390 1.00 87.81 86 ILE A CA 1
ATOM 618 C C . ILE A 1 86 ? -7.720 -3.329 -6.099 1.00 87.81 86 ILE A C 1
ATOM 620 O O . ILE A 1 86 ? -8.739 -3.182 -5.425 1.00 87.81 86 ILE A O 1
ATOM 624 N N . ALA A 1 87 ? -7.343 -4.527 -6.555 1.00 89.44 87 ALA A N 1
ATOM 625 C CA . ALA A 1 87 ? -8.115 -5.743 -6.316 1.00 89.44 87 ALA A CA 1
ATOM 626 C C . ALA A 1 87 ? -8.212 -6.083 -4.819 1.00 89.44 87 ALA A C 1
ATOM 628 O O . ALA A 1 87 ? -9.298 -6.382 -4.322 1.00 89.44 87 ALA A O 1
ATOM 629 N N . ILE A 1 88 ? -7.102 -5.988 -4.081 1.00 86.38 88 ILE A N 1
ATOM 630 C CA . ILE A 1 88 ? -7.084 -6.233 -2.632 1.00 86.38 88 ILE A CA 1
ATOM 631 C C . ILE A 1 88 ? -7.919 -5.177 -1.898 1.00 86.38 88 ILE A C 1
ATOM 633 O O . ILE A 1 88 ? -8.718 -5.529 -1.030 1.00 86.38 88 ILE A O 1
ATOM 637 N N . MET A 1 89 ? -7.802 -3.901 -2.279 1.00 83.62 89 MET A N 1
ATOM 638 C CA . MET A 1 89 ? -8.621 -2.819 -1.721 1.00 83.62 89 MET A CA 1
ATOM 639 C C . MET A 1 89 ? -10.117 -3.060 -1.949 1.00 83.62 89 MET A C 1
ATOM 641 O O . MET A 1 89 ? -10.911 -2.903 -1.023 1.00 83.62 89 MET A O 1
ATOM 645 N N . ALA A 1 90 ? -10.505 -3.520 -3.141 1.00 86.00 90 ALA A N 1
ATOM 646 C CA . ALA A 1 90 ? -11.891 -3.864 -3.442 1.00 86.00 90 ALA A CA 1
ATOM 647 C C . ALA A 1 90 ? -12.409 -5.014 -2.561 1.00 86.00 90 ALA A C 1
ATOM 649 O O . ALA A 1 90 ? -13.543 -4.969 -2.085 1.00 86.00 90 ALA A O 1
ATOM 650 N N . VAL A 1 91 ? -11.578 -6.025 -2.284 1.00 86.19 91 VAL A N 1
ATOM 651 C CA . VAL A 1 91 ? -11.946 -7.128 -1.381 1.00 86.19 91 VAL A CA 1
ATOM 652 C C . VAL A 1 91 ? -12.116 -6.640 0.058 1.00 86.19 91 VAL A C 1
ATOM 654 O O . VAL A 1 91 ? -13.048 -7.081 0.726 1.00 86.19 91 VAL A O 1
ATOM 657 N N . VAL A 1 92 ? -11.260 -5.732 0.538 1.00 82.81 92 VAL A N 1
ATOM 658 C CA . VAL A 1 92 ? -11.339 -5.164 1.899 1.00 82.81 92 VAL A CA 1
ATOM 659 C C . VAL A 1 92 ? -12.552 -4.243 2.074 1.00 82.81 92 VAL A C 1
ATOM 661 O O . VAL A 1 92 ? -13.153 -4.229 3.152 1.00 82.81 92 VAL A O 1
ATOM 664 N N . ALA A 1 93 ? -12.966 -3.541 1.019 1.00 82.25 93 ALA A N 1
ATOM 665 C CA . ALA A 1 93 ? -14.140 -2.672 1.049 1.00 82.25 93 ALA A CA 1
ATOM 666 C C . ALA A 1 93 ? -15.448 -3.447 1.317 1.00 82.25 93 ALA A C 1
ATOM 668 O O . ALA A 1 93 ? -16.331 -2.965 2.025 1.00 82.25 93 ALA A O 1
ATOM 669 N N . VAL A 1 94 ? -15.573 -4.689 0.829 1.00 81.56 94 VAL A N 1
ATOM 670 C CA . VAL A 1 94 ? -16.810 -5.483 0.976 1.00 81.56 94 VAL A CA 1
ATOM 671 C C . VAL A 1 94 ? -17.153 -5.804 2.449 1.00 81.56 94 VAL A C 1
ATOM 673 O O . VAL A 1 94 ? -18.307 -5.621 2.852 1.00 81.56 94 VAL A O 1
ATOM 676 N N . PRO A 1 95 ? -16.221 -6.296 3.292 1.00 77.75 95 PRO A N 1
ATOM 677 C CA . PRO A 1 95 ? -16.434 -6.418 4.732 1.00 77.75 95 PRO A CA 1
ATOM 678 C C . PRO A 1 95 ? -16.722 -5.089 5.434 1.00 77.75 95 PRO A C 1
ATOM 680 O O . PRO A 1 95 ? -17.505 -5.079 6.385 1.00 77.75 95 PRO A O 1
ATOM 683 N N . GLU A 1 96 ? -16.094 -3.994 4.994 1.00 74.88 96 GLU A N 1
ATOM 684 C CA . GLU A 1 96 ? -16.284 -2.663 5.578 1.00 74.88 96 GLU A CA 1
ATOM 685 C C . GLU A 1 96 ? -17.734 -2.197 5.411 1.00 74.88 96 GLU A C 1
ATOM 687 O O . GLU A 1 96 ? -18.412 -1.928 6.407 1.00 74.88 96 GLU A O 1
ATOM 692 N N . GLU A 1 97 ? -18.254 -2.235 4.183 1.00 74.31 97 GLU A N 1
ATOM 693 C CA . GLU A 1 97 ? -19.632 -1.840 3.873 1.00 74.31 97 GLU A CA 1
ATOM 694 C C . GLU A 1 97 ? -20.664 -2.663 4.652 1.00 74.31 97 GLU A C 1
ATOM 696 O O . GLU A 1 97 ? -21.631 -2.125 5.197 1.00 74.31 97 GLU A O 1
ATOM 701 N N . LYS A 1 98 ? -20.435 -3.975 4.790 1.00 74.31 98 LYS A N 1
ATOM 702 C CA . LYS A 1 98 ? -21.331 -4.870 5.543 1.00 74.31 98 LYS A CA 1
ATOM 703 C C . LYS A 1 98 ? -21.367 -4.562 7.042 1.00 74.31 98 LYS A C 1
ATOM 705 O O . LYS A 1 98 ? -22.357 -4.873 7.708 1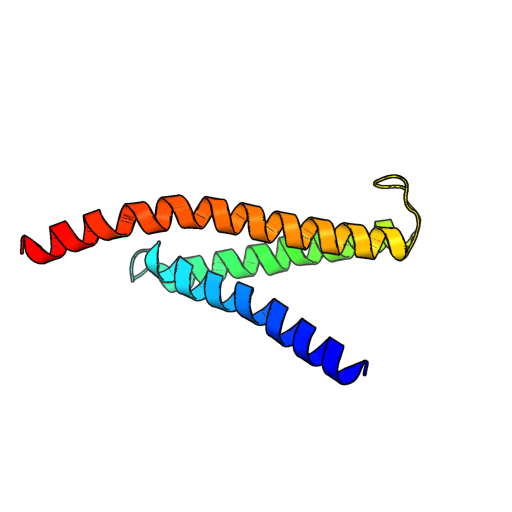.00 74.31 98 LYS A O 1
ATOM 710 N N . LYS A 1 99 ? -20.314 -3.956 7.598 1.00 69.06 99 LYS A N 1
ATOM 711 C CA . LYS A 1 99 ? -20.212 -3.654 9.033 1.00 69.06 99 LYS A CA 1
ATOM 712 C C . LYS A 1 99 ? -21.004 -2.402 9.423 1.00 69.06 99 LYS A C 1
ATOM 714 O O . LYS A 1 99 ? -21.548 -2.355 10.530 1.00 69.06 99 LYS A O 1
ATOM 719 N N . ILE A 1 100 ? -21.143 -1.437 8.514 1.00 71.56 100 ILE A N 1
ATOM 720 C CA . ILE A 1 100 ? -21.823 -0.145 8.726 1.00 71.56 100 ILE A CA 1
ATOM 721 C C . ILE A 1 100 ? -23.264 -0.297 9.264 1.00 71.56 100 ILE A C 1
ATOM 723 O O . ILE A 1 100 ? -23.548 0.242 10.339 1.00 71.56 100 ILE A O 1
ATOM 727 N N . PRO A 1 101 ? -24.180 -1.062 8.634 1.00 67.56 101 PRO A N 1
ATOM 728 C CA . PRO A 1 101 ? -25.562 -1.174 9.116 1.00 67.56 101 PRO A CA 1
ATOM 729 C C . PRO A 1 101 ? -25.685 -1.795 10.519 1.00 67.56 101 PRO A C 1
ATOM 731 O O . PRO A 1 101 ? -26.620 -1.476 11.258 1.00 67.56 101 PRO A O 1
ATOM 734 N N . SER A 1 102 ? -24.733 -2.643 10.931 1.00 63.09 102 SER A N 1
ATOM 735 C CA . SER A 1 102 ? -24.719 -3.238 12.278 1.00 63.09 102 SER A CA 1
ATOM 736 C C . SER A 1 102 ? -24.361 -2.227 13.377 1.00 63.09 102 SER A C 1
ATOM 738 O O . SER A 1 102 ? -24.895 -2.293 14.487 1.00 63.09 102 SER A O 1
ATOM 740 N N . ILE A 1 103 ? -23.497 -1.260 13.055 1.00 67.12 103 ILE A N 1
ATOM 741 C CA . ILE A 1 103 ? -23.104 -0.168 13.952 1.00 67.12 103 ILE A CA 1
ATOM 742 C C . ILE A 1 103 ? -24.262 0.825 14.083 1.00 67.12 103 ILE A C 1
ATOM 744 O O . ILE A 1 103 ? -24.619 1.203 15.198 1.00 67.12 103 ILE A O 1
ATOM 748 N N . VAL A 1 104 ? -24.905 1.172 12.963 1.00 70.56 104 VAL A N 1
ATOM 749 C CA . VAL A 1 104 ? -26.060 2.083 12.935 1.00 70.56 104 VAL A CA 1
ATOM 750 C C . VAL A 1 104 ? -27.227 1.534 13.766 1.00 70.56 104 VAL A C 1
ATOM 752 O O . VAL A 1 104 ? -27.770 2.253 14.602 1.00 70.56 104 VAL A O 1
ATOM 755 N N . LYS A 1 105 ? -27.566 0.240 13.644 1.00 71.50 105 LYS A N 1
ATOM 756 C CA . LYS A 1 105 ? -28.616 -0.384 14.479 1.00 71.50 105 LYS A CA 1
ATOM 757 C C . LYS A 1 105 ? -28.321 -0.318 15.982 1.00 71.50 105 LYS A C 1
ATOM 759 O O . LYS A 1 105 ? -29.237 -0.109 16.771 1.00 71.50 105 LYS A O 1
ATOM 764 N N . ARG A 1 106 ? -27.059 -0.486 16.392 1.00 62.50 106 ARG A N 1
ATOM 765 C CA . ARG A 1 106 ? -26.653 -0.382 17.807 1.00 62.50 106 ARG A CA 1
ATOM 766 C C . ARG A 1 106 ? -26.697 1.049 18.341 1.00 62.50 106 ARG A C 1
ATOM 768 O O . ARG A 1 106 ? -26.923 1.214 19.534 1.00 62.50 106 ARG A O 1
ATOM 775 N N . ALA A 1 107 ? -26.477 2.048 17.489 1.00 69.88 107 ALA A N 1
ATOM 776 C CA . ALA A 1 107 ? -26.555 3.455 17.872 1.00 69.88 107 ALA A CA 1
ATOM 777 C C . ALA A 1 107 ? -28.002 3.931 18.082 1.00 69.88 107 ALA A C 1
ATOM 779 O O . ALA A 1 107 ? -28.234 4.738 18.966 1.00 69.88 107 ALA A O 1
ATOM 780 N N . ILE A 1 108 ? -28.961 3.404 17.311 1.00 72.69 108 ILE A N 1
ATOM 781 C CA . ILE A 1 108 ? -30.392 3.755 17.419 1.00 72.69 108 ILE A CA 1
ATOM 782 C C . ILE A 1 108 ? -31.079 3.043 18.603 1.00 72.69 108 ILE A C 1
ATOM 784 O O . ILE A 1 108 ? -32.092 3.508 19.108 1.00 72.69 108 ILE A O 1
ATOM 788 N N . SER A 1 109 ? -30.541 1.905 19.056 1.00 65.25 109 SER A N 1
ATOM 789 C CA . SER A 1 109 ? -31.079 1.120 20.182 1.00 65.25 109 SER A CA 1
ATOM 790 C C . SER A 1 109 ? -30.630 1.614 21.573 1.00 65.25 109 SER A C 1
ATOM 792 O O . SER A 1 109 ? -30.921 0.945 22.567 1.00 65.25 109 SER A O 1
ATOM 794 N N . ARG A 1 110 ? -29.887 2.722 21.657 1.00 51.28 110 ARG A N 1
ATOM 795 C CA . ARG A 1 110 ? -29.491 3.394 22.903 1.00 51.28 110 ARG A CA 1
ATOM 796 C C . ARG A 1 110 ? -30.141 4.763 22.971 1.00 51.28 110 ARG A C 1
ATOM 798 O O . ARG A 1 110 ? -30.453 5.167 24.109 1.00 51.28 110 ARG A O 1
#

pLDDT: mean 77.07, std 9.89, range [47.5, 89.44]

Foldseek 3Di:
DVVVVVVVVVVVVVVVVVVVLVLVCVVDDPVCSVVVSVVVVCCCVVPVVVCLVVVLVCQQVFDDDPNDGHPVVNVVVVVVVVVVVVVVVVVVVVVVVVVVVVVVVVVVVD

Radius of gyration: 18.64 Å; Cα contacts (8 Å, |Δi|>4): 32; chains: 1; bounding box: 51×31×43 Å